Protein AF-A0A6B9TAZ5-F1 (afdb_monomer_lite)

Radius of gyration: 23.25 Å; chains: 1; bounding box: 69×28×51 Å

Structure (mmCIF, N/CA/C/O backbone):
data_AF-A0A6B9TAZ5-F1
#
_entry.id   AF-A0A6B9TAZ5-F1
#
loop_
_atom_site.group_PDB
_atom_site.id
_atom_site.type_symbol
_atom_site.label_atom_id
_atom_site.label_alt_id
_atom_site.label_comp_id
_atom_site.label_asym_id
_atom_site.label_entity_id
_atom_site.label_seq_id
_atom_site.pdbx_PDB_ins_code
_atom_site.Cartn_x
_atom_site.Cartn_y
_atom_site.Cartn_z
_atom_site.occupancy
_atom_site.B_iso_or_equiv
_atom_site.auth_seq_id
_atom_site.auth_comp_id
_atom_site.auth_asym_id
_atom_site.auth_atom_id
_atom_site.pdbx_PDB_model_num
ATOM 1 N N . MET A 1 1 ? 54.479 -1.347 -31.847 1.00 56.62 1 MET A N 1
ATOM 2 C CA . MET A 1 1 ? 53.259 -1.722 -31.106 1.00 56.62 1 MET A CA 1
ATOM 3 C C . MET A 1 1 ? 53.018 -3.182 -31.442 1.00 56.62 1 MET A C 1
ATOM 5 O O . MET A 1 1 ? 52.875 -3.476 -32.622 1.00 56.62 1 MET A O 1
ATOM 9 N N . ASP A 1 2 ? 53.152 -4.086 -30.470 1.00 62.47 2 ASP A N 1
ATOM 10 C CA . ASP A 1 2 ? 53.120 -5.530 -30.727 1.00 62.47 2 ASP A CA 1
ATOM 11 C C . ASP A 1 2 ? 51.755 -5.942 -31.272 1.00 62.47 2 ASP A C 1
ATOM 13 O O . ASP A 1 2 ? 50.729 -5.768 -30.613 1.00 62.47 2 ASP A O 1
ATOM 17 N N . TYR A 1 3 ? 51.756 -6.494 -32.484 1.00 60.06 3 TYR A N 1
ATOM 18 C CA . TYR A 1 3 ? 50.560 -6.965 -33.184 1.00 60.06 3 TYR A CA 1
ATOM 19 C C . TYR A 1 3 ? 49.751 -7.957 -32.328 1.00 60.06 3 TYR A C 1
ATOM 21 O O . TYR A 1 3 ? 48.525 -7.989 -32.379 1.00 60.06 3 TYR A O 1
ATOM 29 N N . ASP A 1 4 ? 50.447 -8.699 -31.465 1.00 70.19 4 ASP A N 1
ATOM 30 C CA . ASP A 1 4 ? 49.881 -9.681 -30.545 1.00 70.19 4 ASP A CA 1
ATOM 31 C C . ASP A 1 4 ? 49.090 -9.040 -29.383 1.00 70.19 4 ASP A C 1
ATOM 33 O O . ASP A 1 4 ? 48.070 -9.571 -28.945 1.00 70.19 4 ASP A O 1
ATOM 37 N N . ILE A 1 5 ? 49.496 -7.850 -28.921 1.00 72.06 5 ILE A N 1
ATOM 38 C CA . ILE A 1 5 ? 48.760 -7.085 -27.897 1.00 72.06 5 ILE A CA 1
ATOM 39 C C . ILE A 1 5 ? 47.487 -6.487 -28.505 1.00 72.06 5 ILE A C 1
ATOM 41 O O . ILE A 1 5 ? 46.423 -6.535 -27.890 1.00 72.06 5 ILE A O 1
ATOM 45 N N . VAL A 1 6 ? 47.581 -5.969 -29.734 1.00 69.62 6 VAL A N 1
ATOM 46 C CA . VAL A 1 6 ? 46.441 -5.380 -30.454 1.00 69.62 6 VAL A CA 1
ATOM 47 C C . VAL A 1 6 ? 45.392 -6.447 -30.786 1.00 69.62 6 VAL A C 1
ATOM 49 O O . VAL A 1 6 ? 44.202 -6.217 -30.578 1.00 69.62 6 VAL A O 1
ATOM 52 N N . ALA A 1 7 ? 45.816 -7.637 -31.226 1.00 70.00 7 ALA A N 1
ATOM 53 C CA . ALA A 1 7 ? 44.916 -8.752 -31.515 1.00 70.00 7 ALA A CA 1
ATOM 54 C C . ALA A 1 7 ? 44.199 -9.273 -30.256 1.00 70.00 7 ALA A C 1
ATOM 56 O O . ALA A 1 7 ? 42.986 -9.479 -30.277 1.00 70.00 7 ALA A O 1
ATOM 57 N N . LYS A 1 8 ? 44.917 -9.423 -29.133 1.00 69.94 8 LYS A N 1
ATOM 58 C CA . LYS A 1 8 ? 44.319 -9.8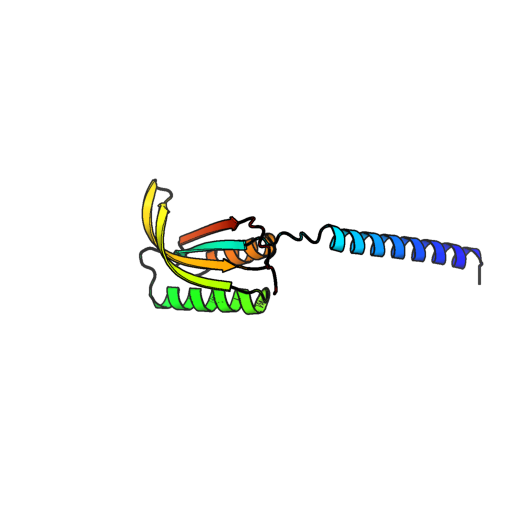31 -27.849 1.00 69.94 8 LYS A CA 1
ATOM 59 C C . LYS A 1 8 ? 43.320 -8.798 -27.329 1.00 69.94 8 LYS A C 1
ATOM 61 O O . LYS A 1 8 ? 42.233 -9.175 -26.899 1.00 69.94 8 LYS A O 1
ATOM 66 N N . ALA A 1 9 ? 43.644 -7.508 -27.425 1.00 68.81 9 ALA A N 1
ATOM 67 C CA . ALA A 1 9 ? 42.730 -6.434 -27.041 1.00 68.81 9 ALA A CA 1
ATOM 68 C C . ALA A 1 9 ? 41.454 -6.427 -27.903 1.00 68.81 9 ALA A C 1
ATOM 70 O O . ALA A 1 9 ? 40.355 -6.311 -27.365 1.00 68.81 9 ALA A O 1
ATOM 71 N N . ALA A 1 10 ? 41.580 -6.621 -29.219 1.00 71.12 10 ALA A N 1
ATOM 72 C CA . ALA A 1 10 ? 40.436 -6.678 -30.128 1.00 71.12 10 ALA A CA 1
ATOM 73 C C . ALA A 1 10 ? 39.492 -7.856 -29.823 1.00 71.12 10 ALA A C 1
ATOM 75 O O . ALA A 1 10 ? 38.273 -7.685 -29.829 1.00 71.12 10 ALA A O 1
ATOM 76 N N . ILE A 1 11 ? 40.041 -9.032 -29.495 1.00 76.31 11 ILE A N 1
ATOM 77 C CA . ILE A 1 11 ? 39.247 -10.210 -29.110 1.00 76.31 11 ILE A CA 1
ATOM 78 C C . ILE A 1 11 ? 38.457 -9.928 -27.830 1.00 76.31 11 ILE A C 1
ATOM 80 O O . ILE A 1 11 ? 37.244 -10.141 -27.812 1.00 76.31 11 ILE A O 1
ATOM 84 N N . VAL A 1 12 ? 39.113 -9.391 -26.796 1.00 73.50 12 VAL A N 1
ATOM 85 C CA . VAL A 1 12 ? 38.468 -9.065 -25.513 1.00 73.50 12 VAL A CA 1
ATOM 86 C C . VAL A 1 12 ? 37.345 -8.046 -25.704 1.00 73.50 12 VAL A C 1
ATOM 88 O O . VAL A 1 12 ? 36.245 -8.253 -25.200 1.00 73.50 12 VAL A O 1
ATOM 91 N N . ILE A 1 13 ? 37.579 -6.991 -26.488 1.00 72.94 13 ILE A N 1
ATOM 92 C CA . ILE A 1 13 ? 36.557 -5.976 -26.781 1.00 72.94 13 ILE A CA 1
ATOM 93 C C . ILE A 1 13 ? 35.360 -6.599 -27.512 1.00 72.94 13 ILE A C 1
ATOM 95 O O . ILE A 1 13 ? 34.217 -6.316 -27.157 1.00 72.94 13 ILE A O 1
ATOM 99 N N . SER A 1 14 ? 35.597 -7.486 -28.486 1.00 68.75 14 SER A N 1
ATOM 100 C CA . SER A 1 14 ? 34.505 -8.159 -29.201 1.00 68.75 14 SER A CA 1
ATOM 101 C C . SER A 1 14 ? 33.685 -9.076 -28.288 1.00 68.75 14 SER A C 1
ATOM 103 O O . SER A 1 14 ? 32.460 -9.080 -28.369 1.00 68.75 14 SER A O 1
ATOM 105 N N . MET A 1 15 ? 34.334 -9.796 -27.365 1.00 72.31 15 MET A N 1
ATOM 106 C CA . MET A 1 15 ? 33.643 -10.668 -26.413 1.00 72.31 15 MET A CA 1
ATOM 107 C C . MET A 1 15 ? 32.779 -9.860 -25.446 1.00 72.31 15 MET A C 1
ATOM 109 O O . MET A 1 15 ? 31.633 -10.227 -25.205 1.00 72.31 15 MET A O 1
ATOM 113 N N . VAL A 1 16 ? 33.292 -8.734 -24.943 1.00 72.44 16 VAL A N 1
ATOM 114 C CA . VAL A 1 16 ? 32.516 -7.827 -24.085 1.00 72.44 16 VAL A CA 1
ATOM 115 C C . VAL A 1 16 ? 31.311 -7.268 -24.843 1.00 72.44 16 VAL A C 1
ATOM 117 O O . VAL A 1 16 ? 30.205 -7.282 -24.310 1.00 72.44 16 VAL A O 1
ATOM 120 N N . ALA A 1 17 ? 31.482 -6.850 -26.100 1.00 66.44 17 ALA A N 1
ATOM 121 C CA . ALA A 1 17 ? 30.381 -6.339 -26.916 1.00 66.44 17 ALA A CA 1
ATOM 122 C C . ALA A 1 17 ? 29.282 -7.390 -27.159 1.00 66.44 17 ALA A C 1
ATOM 124 O O . ALA A 1 17 ? 28.099 -7.068 -27.074 1.00 66.44 17 ALA A O 1
ATOM 125 N N . VAL A 1 18 ? 29.656 -8.651 -27.403 1.00 74.12 18 VAL A N 1
ATOM 126 C CA . VAL A 1 18 ? 28.697 -9.757 -27.577 1.00 74.12 18 VAL A CA 1
ATOM 127 C C . VAL A 1 18 ? 27.943 -10.052 -26.281 1.00 74.12 18 VAL A C 1
ATOM 129 O O . VAL A 1 18 ? 26.735 -10.268 -26.323 1.00 74.12 18 VAL A O 1
ATOM 132 N N . ILE A 1 19 ? 28.618 -10.015 -25.129 1.00 72.94 19 ILE A N 1
ATOM 133 C CA . ILE A 1 19 ? 27.976 -10.223 -23.822 1.00 72.94 19 ILE A CA 1
ATOM 134 C C . ILE A 1 19 ? 26.971 -9.102 -23.526 1.00 72.94 19 ILE A C 1
ATOM 136 O O . ILE A 1 19 ? 25.851 -9.386 -23.109 1.00 72.94 19 ILE A O 1
ATOM 140 N N . VAL A 1 20 ? 27.334 -7.842 -23.788 1.00 67.69 20 VAL A N 1
ATOM 141 C CA . VAL A 1 20 ? 26.433 -6.693 -23.595 1.00 67.69 20 VAL A CA 1
ATOM 142 C C . VAL A 1 20 ? 25.227 -6.774 -24.533 1.00 67.69 20 VAL A C 1
ATOM 144 O O . VAL A 1 20 ? 24.099 -6.567 -24.096 1.00 67.69 20 VAL A O 1
ATOM 147 N N . ALA A 1 21 ? 25.438 -7.135 -25.802 1.00 65.50 21 ALA A N 1
ATOM 148 C CA . ALA A 1 21 ? 24.347 -7.321 -26.755 1.00 65.50 21 ALA A CA 1
ATOM 149 C C . ALA A 1 21 ? 23.414 -8.471 -26.343 1.00 65.50 21 ALA A C 1
ATOM 151 O O . ALA A 1 21 ? 22.199 -8.324 -26.418 1.00 65.50 21 ALA A O 1
ATOM 152 N N . ALA A 1 22 ? 23.960 -9.589 -25.857 1.00 67.31 22 ALA A N 1
ATOM 153 C CA . ALA A 1 22 ? 23.162 -10.706 -25.360 1.00 67.31 22 ALA A CA 1
ATOM 154 C C . ALA A 1 22 ? 22.345 -10.320 -24.117 1.00 67.31 22 ALA A C 1
ATOM 156 O O . ALA A 1 22 ? 21.171 -10.661 -24.047 1.00 67.31 22 ALA A O 1
ATOM 157 N N . ALA A 1 23 ? 22.921 -9.564 -23.176 1.00 57.59 23 ALA A N 1
ATOM 158 C CA . ALA A 1 23 ? 22.197 -9.062 -22.008 1.00 57.59 23 ALA A CA 1
ATOM 159 C C . ALA A 1 23 ? 21.065 -8.094 -22.395 1.00 57.59 23 ALA A C 1
ATOM 161 O O . ALA A 1 23 ? 19.971 -8.193 -21.848 1.00 57.59 23 ALA A O 1
ATOM 162 N N . ALA A 1 24 ? 21.295 -7.213 -23.375 1.00 56.25 24 ALA A N 1
ATOM 163 C CA . ALA A 1 24 ? 20.269 -6.308 -23.893 1.00 56.25 24 ALA A CA 1
ATOM 164 C C . ALA A 1 24 ? 19.144 -7.060 -24.627 1.00 56.25 24 ALA A C 1
ATOM 166 O O . ALA A 1 24 ? 17.975 -6.742 -24.443 1.00 56.25 24 ALA A O 1
ATOM 167 N N . ILE A 1 25 ? 19.480 -8.084 -25.420 1.00 61.59 25 ILE A N 1
ATOM 168 C CA . ILE A 1 25 ? 18.489 -8.937 -26.094 1.00 61.59 25 ILE A CA 1
ATOM 169 C C . ILE A 1 25 ? 17.694 -9.751 -25.074 1.00 61.59 25 ILE A C 1
ATOM 171 O O . ILE A 1 25 ? 16.492 -9.889 -25.243 1.00 61.59 25 ILE A O 1
ATOM 175 N N . ILE A 1 26 ? 18.334 -10.262 -24.017 1.00 53.81 26 ILE A N 1
ATOM 176 C CA . ILE A 1 26 ? 17.635 -10.950 -22.927 1.00 53.81 26 ILE A CA 1
ATOM 177 C C . ILE A 1 26 ? 16.697 -9.972 -22.219 1.00 53.81 26 ILE A C 1
ATOM 179 O O . ILE A 1 26 ? 15.530 -10.296 -22.115 1.00 53.81 26 ILE A O 1
ATOM 183 N N . MET A 1 27 ? 17.141 -8.764 -21.846 1.00 52.06 27 MET A N 1
ATOM 184 C CA . MET A 1 27 ? 16.260 -7.737 -21.261 1.00 52.06 27 MET A CA 1
ATOM 185 C C . MET A 1 27 ? 15.059 -7.393 -22.149 1.00 52.06 27 MET A C 1
ATOM 187 O O . MET A 1 27 ? 13.969 -7.198 -21.631 1.00 52.06 27 MET A O 1
ATOM 191 N N . VAL A 1 28 ? 15.244 -7.326 -23.472 1.00 51.91 28 VAL A N 1
ATOM 192 C CA . VAL A 1 28 ? 14.153 -7.070 -24.429 1.00 51.91 28 VAL A CA 1
ATOM 193 C C . VAL A 1 28 ? 13.248 -8.294 -24.604 1.00 51.91 28 VAL A C 1
ATOM 195 O O . VAL A 1 28 ? 12.045 -8.140 -24.744 1.00 51.91 28 VAL A O 1
ATOM 198 N N . ALA A 1 29 ? 13.798 -9.509 -24.596 1.00 50.22 29 ALA A N 1
ATOM 199 C CA . ALA A 1 29 ? 13.042 -10.749 -24.786 1.00 50.22 29 ALA A CA 1
ATOM 200 C C . ALA A 1 29 ? 12.363 -11.257 -23.502 1.00 50.22 29 ALA A C 1
ATOM 202 O O . ALA A 1 29 ? 11.446 -12.067 -23.583 1.00 50.22 29 ALA A O 1
ATOM 203 N N . THR A 1 30 ? 12.830 -10.814 -22.333 1.00 47.75 30 THR A N 1
ATOM 204 C CA . THR A 1 30 ? 12.196 -11.015 -21.023 1.00 47.75 30 THR A CA 1
ATOM 205 C C . THR A 1 30 ? 11.453 -9.770 -20.554 1.00 47.75 30 THR A C 1
ATOM 207 O O . THR A 1 30 ? 11.059 -9.721 -19.392 1.00 47.75 30 THR A O 1
ATOM 210 N N . GLY A 1 31 ? 11.315 -8.751 -21.411 1.00 43.72 31 GLY A N 1
ATOM 211 C CA . GLY A 1 31 ? 10.297 -7.728 -21.234 1.00 43.72 31 GLY A CA 1
ATOM 212 C C . GLY A 1 31 ? 8.968 -8.453 -21.335 1.00 43.72 31 GLY A C 1
ATOM 213 O O . GLY A 1 31 ? 8.533 -8.797 -22.429 1.00 43.72 31 GLY A O 1
ATOM 214 N N . ASP A 1 32 ? 8.435 -8.835 -20.183 1.00 46.09 32 ASP A N 1
ATOM 215 C CA . ASP A 1 32 ? 7.152 -9.496 -20.077 1.00 46.09 32 ASP A CA 1
ATOM 216 C C . ASP A 1 32 ? 6.120 -8.472 -20.555 1.00 46.09 32 ASP A C 1
ATOM 218 O O . ASP A 1 32 ? 5.797 -7.531 -19.835 1.00 46.09 32 ASP A O 1
ATOM 222 N N . ASP A 1 33 ? 5.633 -8.630 -21.789 1.00 45.94 33 ASP A N 1
ATOM 223 C CA . ASP A 1 33 ? 4.419 -7.977 -22.306 1.00 45.94 33 ASP A CA 1
ATOM 224 C C . ASP A 1 33 ? 3.176 -8.516 -21.555 1.00 45.94 33 ASP A C 1
ATOM 226 O O . ASP A 1 33 ? 2.110 -8.757 -22.129 1.00 45.94 33 ASP A O 1
ATOM 230 N N . SER A 1 34 ? 3.306 -8.803 -20.260 1.00 49.56 34 SER A N 1
ATOM 231 C CA . SER A 1 34 ? 2.181 -9.074 -19.399 1.00 49.56 34 SER A CA 1
ATOM 232 C C . SER A 1 34 ? 1.564 -7.718 -19.082 1.00 49.56 34 SER A C 1
ATOM 234 O O . SER A 1 34 ? 2.063 -6.993 -18.220 1.00 49.56 34 SER A O 1
ATOM 236 N N . ASP A 1 35 ? 0.469 -7.382 -19.768 1.00 59.44 35 ASP A N 1
ATOM 237 C CA . ASP A 1 35 ? -0.496 -6.348 -19.360 1.00 59.44 35 ASP A CA 1
ATOM 238 C C . ASP A 1 35 ? -1.176 -6.759 -18.033 1.00 59.44 35 ASP A C 1
ATOM 240 O O . ASP A 1 35 ? -2.403 -6.869 -17.907 1.00 59.44 35 ASP A O 1
ATOM 244 N N . ASP A 1 36 ? -0.368 -7.076 -17.029 1.00 69.94 36 ASP A N 1
ATOM 245 C CA . ASP A 1 36 ? -0.822 -7.554 -15.749 1.00 69.94 36 ASP A CA 1
ATOM 246 C C . ASP A 1 36 ? -1.349 -6.374 -14.958 1.00 69.94 36 ASP A C 1
ATOM 248 O O . ASP A 1 36 ? -0.682 -5.372 -14.693 1.00 69.94 36 ASP A O 1
ATOM 252 N N . ARG A 1 37 ? -2.607 -6.512 -14.562 1.00 82.06 37 ARG A N 1
ATOM 253 C CA . ARG A 1 37 ? -3.235 -5.592 -13.636 1.00 82.06 37 ARG A CA 1
ATOM 254 C C . ARG A 1 37 ? -3.095 -6.171 -12.250 1.00 82.06 37 ARG A C 1
ATOM 256 O O . ARG A 1 37 ? -3.554 -7.280 -11.988 1.00 82.06 37 ARG A O 1
ATOM 263 N N . TYR A 1 38 ? -2.564 -5.381 -11.335 1.00 89.81 38 TYR A N 1
ATOM 264 C CA . TYR A 1 38 ? -2.512 -5.765 -9.934 1.00 89.81 38 TYR A CA 1
ATOM 265 C C . TYR A 1 38 ? -3.591 -5.027 -9.162 1.00 89.81 38 TYR A C 1
ATOM 267 O O . TYR A 1 38 ? -3.908 -3.867 -9.436 1.00 89.81 38 TYR A O 1
ATOM 275 N N . ARG A 1 39 ? -4.183 -5.711 -8.190 1.00 93.44 39 ARG A N 1
ATOM 276 C CA . ARG A 1 39 ? -5.041 -5.086 -7.196 1.00 93.44 39 ARG A CA 1
ATOM 277 C C . ARG A 1 39 ? -4.485 -5.379 -5.815 1.00 93.44 39 ARG A C 1
ATOM 279 O O . ARG A 1 39 ? -4.259 -6.534 -5.471 1.00 93.44 39 ARG A O 1
ATOM 286 N N . ILE A 1 40 ? -4.285 -4.327 -5.040 1.00 94.81 40 ILE A N 1
ATOM 287 C CA . ILE A 1 40 ? -3.827 -4.391 -3.660 1.00 94.81 40 ILE A CA 1
ATOM 288 C C . ILE A 1 40 ? -4.999 -3.987 -2.769 1.00 94.81 40 ILE A C 1
ATOM 290 O O . ILE A 1 40 ? -5.690 -3.001 -3.032 1.00 94.81 40 ILE A O 1
ATOM 294 N N . TYR A 1 41 ? -5.237 -4.781 -1.737 1.00 95.19 41 TYR A N 1
ATOM 295 C CA . TYR A 1 41 ? -6.237 -4.558 -0.710 1.00 95.19 41 TYR A CA 1
ATOM 296 C C . TYR A 1 41 ? -5.489 -4.263 0.585 1.00 95.19 41 TYR A C 1
ATOM 298 O O . TYR A 1 41 ? -4.806 -5.146 1.094 1.00 95.19 41 TYR A O 1
ATOM 306 N N . ILE A 1 42 ? -5.592 -3.036 1.089 1.00 96.00 42 ILE A N 1
ATOM 307 C CA . ILE A 1 42 ? -4.900 -2.584 2.301 1.00 96.00 42 ILE A CA 1
ATOM 308 C C . ILE A 1 42 ? -5.954 -2.395 3.384 1.00 96.00 42 ILE A C 1
ATOM 310 O O . ILE A 1 42 ? -6.737 -1.445 3.348 1.00 96.00 42 ILE A O 1
ATOM 314 N N . GLY A 1 43 ? -6.032 -3.351 4.297 1.00 95.19 43 GLY A N 1
ATOM 315 C CA . GLY A 1 43 ? -6.960 -3.344 5.409 1.00 95.19 43 GLY A CA 1
ATOM 316 C C . GLY A 1 43 ? -6.427 -2.518 6.570 1.00 95.19 43 GLY A C 1
ATOM 317 O O . GLY A 1 43 ? -5.327 -2.773 7.049 1.00 95.19 43 GLY A O 1
ATOM 318 N N . MET A 1 44 ? -7.221 -1.567 7.052 1.00 95.06 44 MET A N 1
ATOM 319 C CA . MET A 1 44 ? -6.900 -0.795 8.252 1.00 95.06 44 MET A CA 1
ATOM 320 C C . MET A 1 44 ? -7.183 -1.601 9.526 1.00 95.06 44 MET A C 1
ATOM 322 O O . MET A 1 44 ? -7.921 -2.592 9.501 1.00 95.06 44 MET A O 1
ATOM 326 N N . ASP A 1 45 ? -6.622 -1.175 10.648 1.00 92.12 45 ASP A N 1
ATOM 327 C CA . ASP A 1 45 ? -7.043 -1.609 11.975 1.00 92.12 45 ASP A CA 1
ATOM 328 C C . ASP A 1 45 ? -8.510 -1.228 12.235 1.00 92.12 45 ASP A C 1
ATOM 330 O O . ASP A 1 45 ? -9.040 -0.251 11.696 1.00 92.12 45 ASP A O 1
ATOM 334 N N . ALA A 1 46 ? -9.195 -2.010 13.074 1.00 88.06 46 ALA A N 1
ATOM 335 C CA . ALA A 1 46 ? -10.611 -1.792 13.381 1.00 88.06 46 ALA A CA 1
ATOM 336 C C . ALA A 1 46 ? -10.876 -0.452 14.099 1.00 88.06 46 ALA A C 1
ATOM 338 O O . ALA A 1 46 ? -11.987 0.076 14.037 1.00 88.06 46 ALA A O 1
ATOM 339 N N . ASP A 1 47 ? -9.867 0.088 14.782 1.00 90.00 47 ASP A N 1
ATOM 340 C CA . ASP A 1 47 ? -9.879 1.373 15.478 1.00 90.00 47 ASP A CA 1
ATOM 341 C C . ASP A 1 47 ? -9.087 2.470 14.748 1.00 90.00 47 ASP A C 1
ATOM 343 O O . ASP A 1 47 ? -8.887 3.552 15.309 1.00 90.00 47 ASP A O 1
ATOM 347 N N . ALA A 1 48 ? -8.695 2.230 13.491 1.00 91.62 48 ALA A N 1
ATOM 348 C CA . ALA A 1 48 ? -8.006 3.221 12.683 1.00 91.62 48 ALA A CA 1
ATOM 349 C C . ALA A 1 48 ? -8.809 4.524 12.581 1.00 91.62 48 ALA A C 1
ATOM 351 O O . ALA A 1 48 ? -10.023 4.559 12.347 1.00 91.62 48 ALA A O 1
ATOM 352 N N . THR A 1 49 ? -8.101 5.630 12.755 1.00 94.62 49 THR A N 1
ATOM 353 C CA . THR A 1 49 ? -8.662 6.975 12.704 1.00 94.62 49 THR A CA 1
ATOM 354 C C . THR A 1 49 ? -8.765 7.481 11.268 1.00 94.62 49 THR A C 1
ATOM 356 O O . THR A 1 49 ? -8.032 7.053 10.379 1.00 94.62 49 THR A O 1
ATOM 359 N N . GLN A 1 50 ? -9.620 8.485 11.044 1.00 94.19 50 GLN A N 1
ATOM 360 C CA . GLN A 1 50 ? -9.691 9.159 9.744 1.00 94.19 50 GLN A CA 1
ATOM 361 C C . GLN A 1 50 ? -8.339 9.771 9.331 1.00 94.19 50 GLN A C 1
ATOM 363 O O . GLN A 1 50 ? -8.020 9.760 8.151 1.00 94.19 50 GLN A O 1
ATOM 368 N N . SER A 1 51 ? -7.529 10.253 10.286 1.00 96.44 51 SER A N 1
ATOM 369 C CA . SER A 1 51 ? -6.191 10.794 9.988 1.00 96.44 51 SER A CA 1
ATOM 370 C C . SER A 1 51 ? -5.280 9.722 9.401 1.00 96.44 51 SER A C 1
ATOM 372 O O . SER A 1 51 ? -4.677 9.951 8.364 1.00 96.44 51 SER A O 1
ATOM 374 N N . GLN A 1 52 ? -5.247 8.530 10.005 1.00 96.25 52 GLN A N 1
ATOM 375 C CA . GLN A 1 52 ? -4.452 7.404 9.498 1.00 96.25 52 GLN A CA 1
ATOM 376 C C . GLN A 1 52 ? -4.927 6.954 8.110 1.00 96.25 52 GLN A C 1
ATOM 378 O O . GLN A 1 52 ? -4.114 6.650 7.245 1.00 96.25 52 GLN A O 1
ATOM 383 N N . MET A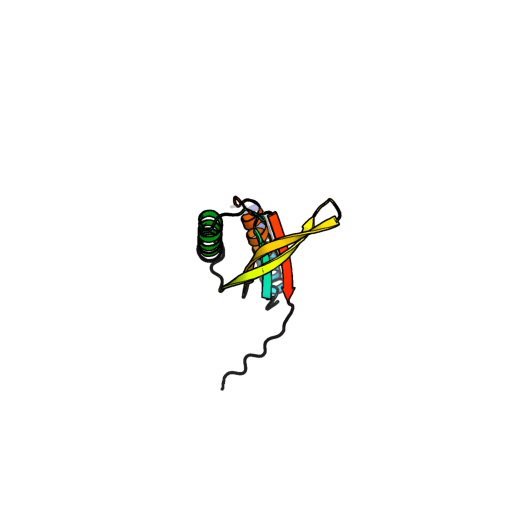 1 53 ? -6.241 6.966 7.861 1.00 95.88 53 MET A N 1
ATOM 384 C CA . MET A 1 53 ? -6.789 6.677 6.531 1.00 95.88 53 MET A CA 1
ATOM 385 C C . MET A 1 53 ? -6.342 7.712 5.488 1.00 95.88 53 MET A C 1
ATOM 387 O O . MET A 1 53 ? -5.889 7.341 4.406 1.00 95.88 53 MET A O 1
ATOM 391 N N . ASP A 1 54 ? -6.447 9.002 5.808 1.00 96.94 54 ASP A N 1
ATOM 392 C CA . ASP A 1 54 ? -6.048 10.088 4.906 1.00 96.94 54 ASP A CA 1
ATOM 393 C C . ASP A 1 54 ? -4.526 10.076 4.652 1.00 96.94 54 ASP A C 1
ATOM 395 O O . ASP A 1 54 ? -4.070 10.316 3.530 1.00 96.94 54 ASP A O 1
ATOM 399 N N . GLU A 1 55 ? -3.739 9.763 5.684 1.00 97.12 55 GLU A N 1
ATOM 400 C CA . GLU A 1 55 ? -2.285 9.604 5.616 1.00 97.12 55 GLU A CA 1
ATOM 401 C C . GLU A 1 55 ? -1.893 8.427 4.721 1.00 97.12 55 GLU A C 1
ATOM 403 O O . GLU A 1 55 ? -1.077 8.617 3.819 1.00 97.12 55 GLU A O 1
ATOM 408 N N . LEU A 1 56 ? -2.527 7.259 4.884 1.00 97.25 56 LEU A N 1
ATOM 409 C CA . LEU A 1 56 ? -2.316 6.109 4.005 1.00 97.25 56 LEU A CA 1
ATOM 410 C C . LEU A 1 56 ? -2.669 6.449 2.553 1.00 97.25 56 LEU A C 1
ATOM 412 O O . LEU A 1 56 ? -1.884 6.177 1.649 1.00 97.25 56 LEU A O 1
ATOM 416 N N . GLU A 1 57 ? -3.832 7.057 2.303 1.00 96.88 57 GLU A N 1
ATOM 417 C CA . GLU A 1 57 ? -4.252 7.409 0.943 1.00 96.88 57 GLU A CA 1
ATOM 418 C C . GLU A 1 57 ? -3.248 8.366 0.278 1.00 96.88 57 GLU A C 1
ATOM 420 O O . GLU A 1 57 ? -2.867 8.183 -0.885 1.00 96.88 57 GLU A O 1
ATOM 425 N N . SER A 1 58 ? -2.777 9.370 1.024 1.00 96.19 58 SER A N 1
ATOM 426 C CA . SER A 1 58 ? -1.764 10.307 0.538 1.00 96.19 58 SER A CA 1
ATOM 427 C C . SER A 1 58 ? -0.413 9.632 0.314 1.00 96.19 58 SER A C 1
ATOM 429 O O . SER A 1 58 ? 0.236 9.920 -0.692 1.00 96.19 58 SER A O 1
ATOM 431 N N . TYR A 1 59 ? 0.003 8.750 1.224 1.00 95.81 59 TYR A N 1
ATOM 432 C CA . TYR A 1 59 ? 1.245 7.991 1.120 1.00 95.81 59 TYR A CA 1
ATOM 433 C C . TYR A 1 59 ? 1.233 7.112 -0.128 1.00 95.81 59 TYR A C 1
ATOM 435 O O . TYR A 1 59 ? 2.095 7.267 -0.986 1.00 95.81 59 TYR A O 1
ATOM 443 N N . MET A 1 60 ? 0.197 6.287 -0.308 1.00 94.94 60 MET A N 1
ATOM 444 C CA . MET A 1 60 ? 0.094 5.394 -1.464 1.00 94.94 60 MET A CA 1
ATOM 445 C C . MET A 1 60 ? 0.108 6.164 -2.781 1.00 94.94 60 MET A C 1
ATOM 447 O O . MET A 1 60 ? 0.772 5.763 -3.736 1.00 94.94 60 MET A O 1
ATOM 451 N N . LYS A 1 61 ? -0.598 7.297 -2.842 1.00 93.56 61 LYS A N 1
ATOM 452 C CA . LYS A 1 61 ? -0.572 8.168 -4.016 1.00 93.56 61 LYS A CA 1
ATOM 453 C C . LYS A 1 61 ? 0.839 8.664 -4.330 1.00 93.56 61 LYS A C 1
ATOM 455 O O . LYS A 1 61 ? 1.231 8.643 -5.498 1.00 93.56 61 LYS A O 1
ATOM 460 N N . ASP A 1 62 ? 1.573 9.127 -3.323 1.00 92.62 62 ASP A N 1
ATOM 461 C CA . ASP A 1 62 ? 2.942 9.609 -3.500 1.00 92.62 62 ASP A CA 1
ATOM 462 C C . ASP A 1 62 ? 3.871 8.466 -3.918 1.00 92.62 62 ASP A C 1
ATOM 464 O O . ASP A 1 62 ? 4.472 8.555 -4.984 1.00 92.62 62 ASP A O 1
ATOM 468 N N . THR A 1 63 ? 3.881 7.348 -3.186 1.00 91.12 63 THR A N 1
ATOM 469 C CA . THR A 1 63 ? 4.672 6.147 -3.497 1.00 91.12 63 THR A CA 1
ATOM 470 C C . THR A 1 63 ? 4.470 5.695 -4.942 1.00 91.12 63 THR A C 1
ATOM 472 O O . THR A 1 63 ? 5.432 5.569 -5.695 1.00 91.12 63 THR A O 1
ATOM 475 N N . ILE A 1 64 ? 3.220 5.526 -5.385 1.00 90.44 64 ILE A N 1
ATOM 476 C CA . ILE A 1 64 ? 2.923 5.044 -6.741 1.00 90.44 64 ILE A CA 1
ATOM 477 C C . ILE A 1 64 ? 3.373 6.052 -7.810 1.00 90.44 64 ILE A C 1
ATOM 479 O O . ILE A 1 64 ? 3.977 5.669 -8.813 1.00 90.44 64 ILE A O 1
ATOM 483 N N . THR A 1 65 ? 3.080 7.342 -7.622 1.00 87.12 65 THR A N 1
ATOM 484 C CA . THR A 1 65 ? 3.347 8.358 -8.658 1.00 87.12 65 THR A CA 1
ATOM 485 C C . THR A 1 65 ? 4.802 8.809 -8.714 1.00 87.12 65 THR A C 1
ATOM 487 O O . THR A 1 65 ? 5.296 9.105 -9.801 1.00 87.12 65 THR A O 1
ATOM 490 N N . SER A 1 66 ? 5.478 8.861 -7.570 1.00 80.44 66 SER A N 1
ATOM 491 C CA . SER A 1 66 ? 6.863 9.305 -7.425 1.00 80.44 66 SER A CA 1
ATOM 492 C C . SER A 1 66 ? 7.858 8.212 -7.809 1.00 80.44 66 SER A C 1
ATOM 494 O O . SER A 1 66 ? 8.809 8.480 -8.544 1.00 80.44 66 SER A O 1
ATOM 496 N N . GLU A 1 67 ? 7.639 6.982 -7.336 1.00 75.81 67 GLU A N 1
ATOM 497 C CA . GLU A 1 67 ? 8.646 5.918 -7.431 1.00 75.81 67 GLU A CA 1
ATOM 498 C C . GLU A 1 67 ? 8.459 5.033 -8.665 1.00 75.81 67 GLU A C 1
ATOM 500 O O . GLU A 1 67 ? 9.446 4.619 -9.272 1.00 75.81 67 GLU A O 1
ATOM 505 N N . TYR A 1 68 ? 7.210 4.795 -9.074 1.00 76.12 68 TYR A N 1
ATOM 506 C CA . TYR A 1 68 ? 6.892 3.837 -10.137 1.00 76.12 68 TYR A CA 1
ATOM 507 C C . TYR A 1 68 ? 6.316 4.505 -11.396 1.00 76.12 68 TYR A C 1
ATOM 509 O O . TYR A 1 68 ? 6.457 3.977 -12.495 1.00 76.12 68 TYR A O 1
ATOM 517 N N . GLY A 1 69 ? 5.701 5.690 -11.274 1.00 64.38 69 GLY A N 1
ATOM 518 C CA . GLY A 1 69 ? 5.247 6.499 -12.417 1.00 64.38 69 GLY A CA 1
ATOM 519 C C . GLY A 1 69 ? 4.071 5.901 -13.203 1.00 64.38 69 GLY A C 1
ATOM 520 O O . GLY A 1 69 ? 3.857 6.248 -14.364 1.00 64.38 69 GLY A O 1
ATOM 521 N N . THR A 1 70 ? 3.312 5.009 -12.571 1.00 70.38 70 THR A N 1
ATOM 522 C CA . THR A 1 70 ? 2.247 4.197 -13.181 1.00 70.38 70 THR A CA 1
ATOM 523 C C . THR A 1 70 ? 0.858 4.811 -12.965 1.00 70.38 70 THR A C 1
ATOM 525 O O . THR A 1 70 ? 0.626 5.639 -12.077 1.00 70.38 70 THR A O 1
ATOM 528 N N . GLY A 1 71 ? -0.092 4.421 -13.821 1.00 79.50 71 GLY A N 1
ATOM 529 C CA . GLY A 1 71 ? -1.504 4.733 -13.637 1.00 79.50 71 GLY A CA 1
ATOM 530 C C . GLY A 1 71 ? -2.131 3.902 -12.515 1.00 79.50 71 GLY A C 1
ATOM 531 O O . GLY A 1 71 ? -1.992 2.681 -12.479 1.00 79.50 71 GLY A O 1
ATOM 532 N N . TYR A 1 72 ? -2.910 4.549 -11.646 1.00 89.56 72 TYR A N 1
ATOM 533 C CA . TYR A 1 72 ? -3.632 3.863 -10.577 1.00 89.56 72 TYR A CA 1
ATOM 534 C C . TYR A 1 72 ? -5.081 4.340 -10.438 1.00 89.56 72 TYR A C 1
ATOM 536 O O . TYR A 1 72 ? -5.451 5.452 -10.819 1.00 89.56 72 TYR A O 1
ATOM 544 N N . THR A 1 73 ? -5.924 3.481 -9.873 1.00 92.38 73 THR A N 1
ATOM 545 C CA . THR A 1 73 ? -7.251 3.842 -9.357 1.00 92.38 73 THR A CA 1
ATOM 546 C C . THR A 1 73 ? -7.338 3.410 -7.908 1.00 92.38 73 THR A C 1
ATOM 548 O O . THR A 1 73 ? -6.936 2.299 -7.578 1.00 92.38 73 THR A O 1
ATOM 551 N N . MET A 1 74 ? -7.877 4.272 -7.051 1.00 95.00 74 MET A N 1
ATOM 552 C CA . MET A 1 74 ? -7.948 4.022 -5.618 1.00 95.00 74 MET A CA 1
ATOM 553 C C . MET A 1 74 ? 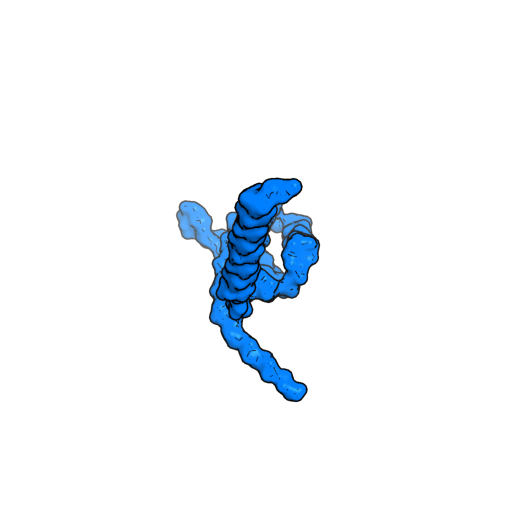-9.331 4.363 -5.071 1.00 95.00 74 MET A C 1
ATOM 555 O O . MET A 1 74 ? -9.929 5.360 -5.478 1.00 95.00 74 MET A O 1
ATOM 559 N N . TYR A 1 75 ? -9.852 3.519 -4.183 1.00 95.88 75 TYR A N 1
ATOM 560 C CA . TYR A 1 75 ? -11.121 3.755 -3.499 1.00 95.88 75 TYR A CA 1
ATOM 561 C C . TYR A 1 75 ? -11.207 2.983 -2.184 1.00 95.88 75 TYR A C 1
ATOM 563 O O . TYR A 1 75 ? -10.633 1.908 -2.030 1.00 95.88 75 TYR A O 1
ATOM 571 N N . TRP A 1 76 ? -11.999 3.506 -1.253 1.00 96.50 76 TRP A N 1
ATOM 572 C CA . TRP A 1 76 ? -12.285 2.839 0.010 1.00 96.50 76 TRP A CA 1
ATOM 573 C C . TRP A 1 76 ? -13.468 1.870 -0.114 1.00 96.50 76 TRP A C 1
ATOM 575 O O . TRP A 1 76 ? -14.534 2.237 -0.612 1.00 96.50 76 TRP A O 1
ATOM 585 N N . ALA A 1 77 ? -13.324 0.663 0.431 1.00 95.88 77 ALA A N 1
ATOM 586 C CA . ALA A 1 77 ? -14.354 -0.371 0.506 1.00 95.88 77 ALA A CA 1
ATOM 587 C C . ALA A 1 77 ? -14.518 -0.917 1.935 1.00 95.88 77 ALA A C 1
ATOM 589 O O . ALA A 1 77 ? -13.632 -0.765 2.779 1.00 95.88 77 ALA A O 1
ATOM 590 N N . ASP A 1 78 ? -15.676 -1.524 2.209 1.00 93.62 78 ASP A N 1
ATOM 591 C CA . ASP A 1 78 ? -15.868 -2.310 3.430 1.00 93.62 78 ASP A CA 1
ATOM 592 C C . ASP A 1 78 ? -15.167 -3.649 3.231 1.00 93.62 78 ASP A C 1
ATOM 594 O O . ASP A 1 78 ? -15.392 -4.322 2.222 1.00 93.62 78 ASP A O 1
ATOM 598 N N . GLY A 1 79 ? -14.309 -4.010 4.176 1.00 88.31 79 GLY A N 1
ATOM 599 C CA . GLY A 1 79 ? -13.552 -5.248 4.156 1.00 88.31 79 GLY A CA 1
ATOM 600 C C . GLY A 1 79 ? -13.719 -6.037 5.443 1.00 88.31 79 GLY A C 1
ATOM 601 O O . GLY A 1 79 ? -14.297 -5.580 6.435 1.00 88.31 79 GLY A O 1
ATOM 602 N N . ALA A 1 80 ? -13.215 -7.261 5.396 1.00 87.19 80 ALA A N 1
ATOM 603 C CA . ALA A 1 80 ? -12.968 -8.055 6.577 1.00 87.19 80 ALA A CA 1
ATOM 604 C C . ALA A 1 80 ? -11.838 -9.043 6.295 1.00 87.19 80 ALA A C 1
ATOM 606 O O . ALA A 1 80 ? -11.706 -9.533 5.170 1.00 87.19 80 ALA A O 1
ATOM 607 N N . TYR A 1 81 ? -11.068 -9.372 7.324 1.00 81.00 81 TYR A N 1
ATOM 608 C CA . TYR A 1 81 ? -10.074 -10.440 7.284 1.00 81.00 81 TYR A CA 1
ATOM 609 C C . TYR A 1 81 ? -10.278 -11.388 8.466 1.00 81.00 81 TYR A C 1
ATOM 611 O O . TYR A 1 81 ? -11.022 -11.091 9.402 1.00 81.00 81 TYR A O 1
ATOM 619 N N . VAL A 1 82 ? -9.662 -12.563 8.382 1.00 83.88 82 VAL A N 1
ATOM 620 C CA . VAL A 1 82 ? -9.635 -13.529 9.482 1.00 83.88 82 VAL A CA 1
ATOM 621 C C . VAL A 1 82 ? -8.333 -13.316 10.240 1.00 83.88 82 VAL A C 1
ATOM 623 O O . VAL A 1 82 ? -7.269 -13.389 9.626 1.00 83.88 82 VAL A O 1
ATOM 626 N N . ASP A 1 83 ? -8.424 -13.015 11.533 1.00 82.25 83 ASP A N 1
ATOM 627 C CA . ASP A 1 83 ? -7.254 -12.833 12.392 1.00 82.25 83 ASP A CA 1
ATOM 628 C C . ASP A 1 83 ? -6.609 -14.178 12.790 1.00 82.25 83 ASP A C 1
ATOM 630 O O . ASP A 1 83 ? -7.106 -15.262 12.467 1.00 82.25 83 ASP A O 1
ATOM 634 N N . ASP A 1 84 ? -5.504 -14.118 13.535 1.00 84.19 84 ASP A N 1
ATOM 635 C CA . ASP A 1 84 ? -4.783 -15.310 14.004 1.00 84.19 84 ASP A CA 1
ATOM 636 C C . ASP A 1 84 ? -5.604 -16.191 14.966 1.00 84.19 84 ASP A C 1
ATOM 638 O O . ASP A 1 84 ? -5.283 -17.367 15.167 1.00 84.19 84 ASP A O 1
ATOM 642 N N . ASN A 1 85 ? -6.673 -15.649 15.557 1.00 87.75 85 ASN A N 1
ATOM 643 C CA . ASN A 1 85 ? -7.590 -16.379 16.431 1.00 87.75 85 ASN A CA 1
ATOM 644 C C . ASN A 1 85 ? -8.721 -17.066 15.645 1.00 87.75 85 ASN A C 1
ATOM 646 O O . ASN A 1 85 ? -9.467 -17.865 16.217 1.00 87.75 85 ASN A O 1
ATOM 650 N N . GLY A 1 86 ? -8.827 -16.807 14.338 1.00 88.62 86 GLY A N 1
ATOM 651 C CA . GLY A 1 86 ? -9.901 -17.299 13.481 1.00 88.62 86 GLY A CA 1
ATOM 652 C C . GLY A 1 86 ? -11.157 -16.425 13.501 1.00 88.62 86 GLY A C 1
ATOM 653 O O . GLY A 1 86 ? -12.181 -16.828 12.940 1.00 88.62 86 GLY A O 1
ATOM 654 N N . ASP A 1 87 ? -11.100 -15.246 14.120 1.00 89.06 87 ASP A N 1
ATOM 655 C CA . ASP A 1 87 ? -12.212 -14.310 14.199 1.00 89.06 87 ASP A CA 1
ATOM 656 C C . ASP A 1 87 ? -12.250 -13.411 12.956 1.00 89.06 87 ASP A C 1
ATOM 658 O O . ASP A 1 87 ? -11.230 -12.960 12.436 1.00 89.06 87 ASP A O 1
ATOM 662 N N . THR A 1 88 ? -13.457 -13.148 12.448 1.00 88.44 88 THR A N 1
ATOM 663 C CA . THR A 1 88 ? -13.644 -12.211 11.332 1.00 88.44 88 THR A CA 1
ATOM 664 C C . THR A 1 88 ? -13.649 -10.782 11.860 1.00 88.44 88 THR A C 1
ATOM 666 O O . THR A 1 88 ? -14.594 -10.370 12.537 1.00 88.44 88 THR A O 1
ATOM 669 N N . VAL A 1 89 ? -12.623 -10.018 11.504 1.00 85.75 89 VAL A N 1
ATOM 670 C CA . VAL A 1 89 ? -12.460 -8.615 11.880 1.00 85.75 89 VAL A CA 1
ATOM 671 C C . VAL A 1 89 ? -12.881 -7.746 10.703 1.00 85.75 89 VAL A C 1
ATOM 673 O O . VAL A 1 89 ? -12.318 -7.853 9.616 1.00 85.75 89 VAL A O 1
ATOM 676 N N . GLN A 1 90 ? -13.896 -6.901 10.904 1.00 89.62 90 GLN A N 1
ATOM 677 C CA . GLN A 1 90 ? -14.292 -5.907 9.904 1.00 89.62 90 GLN A CA 1
ATOM 678 C C . GLN A 1 90 ? -13.310 -4.742 9.901 1.00 89.62 90 GLN A C 1
ATOM 680 O O . GLN A 1 90 ? -12.875 -4.291 10.960 1.00 89.62 90 GLN A O 1
ATOM 685 N N . ASN A 1 91 ? -13.019 -4.218 8.717 1.00 89.38 91 ASN A N 1
ATOM 686 C CA . ASN A 1 91 ? -12.143 -3.072 8.551 1.00 89.38 91 ASN A CA 1
ATOM 687 C C . ASN A 1 91 ? -12.557 -2.191 7.371 1.00 89.38 91 ASN A C 1
ATOM 689 O O . ASN A 1 91 ? -13.297 -2.595 6.469 1.00 89.38 91 ASN A O 1
ATOM 693 N N . ARG A 1 92 ? -12.038 -0.961 7.352 1.00 95.56 92 ARG A N 1
ATOM 694 C CA . ARG A 1 92 ? -11.980 -0.189 6.110 1.00 95.56 92 ARG A CA 1
ATOM 695 C C . ARG A 1 92 ? -10.782 -0.649 5.308 1.00 95.56 92 ARG A C 1
ATOM 697 O O . ARG A 1 92 ? -9.681 -0.742 5.832 1.00 95.56 92 ARG A O 1
ATOM 704 N N . THR A 1 93 ? -11.021 -0.950 4.039 1.00 96.25 93 THR A N 1
ATOM 705 C CA . THR A 1 93 ? -9.993 -1.422 3.117 1.00 96.25 93 THR A CA 1
ATOM 706 C C . THR A 1 93 ? -9.797 -0.398 2.012 1.00 96.25 93 THR A C 1
ATOM 708 O O . THR A 1 93 ? -10.755 -0.031 1.327 1.00 96.25 93 THR A O 1
ATOM 711 N N . LEU A 1 94 ? -8.565 0.053 1.820 1.00 97.31 94 LEU A N 1
ATOM 712 C CA . LEU A 1 94 ? -8.169 0.830 0.658 1.00 97.31 94 LEU A CA 1
ATOM 713 C C . LEU A 1 94 ? -7.861 -0.137 -0.482 1.00 97.31 94 LEU A C 1
ATOM 715 O O . LEU A 1 94 ? -6.986 -0.993 -0.370 1.00 97.31 94 LEU A O 1
ATOM 719 N N . VAL A 1 95 ? -8.607 -0.025 -1.576 1.00 96.69 95 VAL A N 1
ATOM 720 C CA . VAL A 1 95 ? -8.377 -0.823 -2.777 1.00 96.69 95 VAL A CA 1
ATOM 721 C C . VAL A 1 95 ? -7.595 0.014 -3.769 1.00 96.69 95 VAL A C 1
ATOM 723 O O . VAL A 1 95 ? -8.062 1.072 -4.191 1.00 96.69 95 VAL A O 1
ATOM 726 N N . VAL A 1 96 ? -6.434 -0.491 -4.172 1.00 95.44 96 VAL A N 1
ATOM 727 C CA .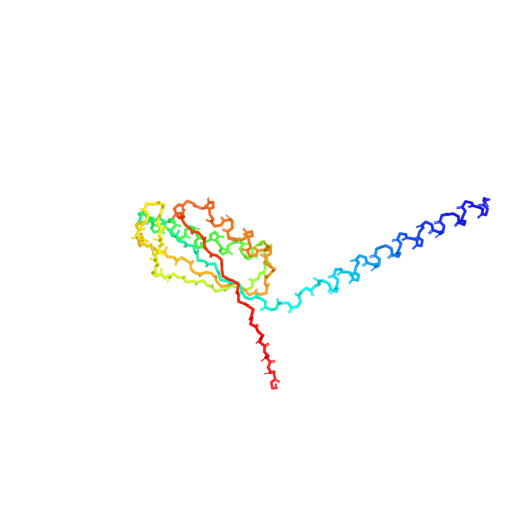 VAL A 1 96 ? -5.552 0.128 -5.159 1.00 95.44 96 VAL A CA 1
ATOM 728 C C . VAL A 1 96 ? -5.471 -0.784 -6.373 1.00 95.44 96 VAL A C 1
ATOM 730 O O . VAL A 1 96 ? -5.083 -1.942 -6.268 1.00 95.44 96 VAL A O 1
ATOM 733 N N . ILE A 1 97 ? -5.855 -0.276 -7.536 1.00 92.75 97 ILE A N 1
ATOM 734 C CA . ILE A 1 97 ? -5.709 -0.957 -8.822 1.00 92.75 97 ILE A CA 1
ATOM 735 C C . ILE A 1 97 ? -4.534 -0.311 -9.540 1.00 92.75 97 ILE A C 1
ATOM 737 O O . ILE A 1 97 ? -4.596 0.876 -9.859 1.00 92.75 97 ILE A O 1
ATOM 741 N N . LEU A 1 98 ? -3.502 -1.102 -9.799 1.00 89.56 98 LEU A N 1
ATOM 742 C CA . LEU A 1 98 ? -2.290 -0.716 -10.503 1.00 89.56 98 LEU A CA 1
ATOM 743 C C . LEU A 1 98 ? -2.365 -1.196 -11.954 1.00 89.56 98 LEU A C 1
ATOM 745 O O . LEU A 1 98 ? -2.757 -2.337 -12.223 1.00 89.56 98 LEU A O 1
ATOM 749 N N . LEU A 1 99 ? -2.017 -0.309 -12.881 1.00 82.75 99 LEU A N 1
ATOM 750 C CA . LEU A 1 99 ? -1.975 -0.583 -14.313 1.00 82.75 99 LEU A CA 1
ATOM 751 C C . LEU A 1 99 ? -0.536 -0.470 -14.802 1.00 82.75 99 LEU A C 1
ATOM 753 O O . LEU A 1 99 ? 0.145 0.483 -14.422 1.00 82.75 99 LEU A O 1
ATOM 757 N N . ASP A 1 100 ? -0.129 -1.396 -15.672 1.00 78.00 100 ASP A N 1
ATOM 758 C CA . ASP A 1 100 ? 1.186 -1.366 -16.325 1.00 78.00 100 ASP A CA 1
ATOM 759 C C . ASP A 1 100 ? 2.331 -1.326 -15.296 1.00 78.00 100 ASP A C 1
ATOM 761 O O . ASP A 1 100 ? 3.145 -0.405 -15.259 1.00 78.00 100 ASP A O 1
ATOM 765 N N . VAL A 1 101 ? 2.313 -2.286 -14.362 1.00 79.44 101 VAL A N 1
ATOM 766 C CA . VAL A 1 101 ? 3.334 -2.416 -13.312 1.00 79.44 101 VAL A CA 1
ATOM 767 C C . VAL A 1 101 ? 3.928 -3.809 -13.349 1.00 79.44 101 VAL A C 1
ATOM 769 O O . VAL A 1 101 ? 3.209 -4.788 -13.563 1.00 79.44 101 VAL A O 1
ATOM 772 N N . SER A 1 102 ? 5.231 -3.915 -13.090 1.00 84.44 102 SER A N 1
ATOM 773 C CA . SER A 1 102 ? 5.847 -5.228 -12.941 1.00 84.44 102 SER A CA 1
ATOM 774 C C . SER A 1 102 ? 5.335 -5.915 -11.672 1.00 84.44 102 SER A C 1
ATOM 776 O O . SER A 1 102 ? 4.950 -5.265 -10.695 1.00 84.44 102 SER A O 1
ATOM 778 N N . SER A 1 103 ? 5.371 -7.249 -11.648 1.00 85.00 103 SER A N 1
ATOM 779 C CA . SER A 1 103 ? 4.994 -8.008 -10.451 1.00 85.00 103 SER A CA 1
ATOM 780 C C . SER A 1 103 ? 5.813 -7.599 -9.222 1.00 85.00 103 SER A C 1
ATOM 782 O O . SER A 1 103 ? 5.272 -7.580 -8.119 1.00 85.00 103 SER A O 1
ATOM 784 N N . GLY A 1 104 ? 7.097 -7.275 -9.425 1.00 88.25 104 GLY A N 1
ATOM 785 C CA . GLY A 1 104 ? 8.024 -6.864 -8.372 1.00 88.25 104 GLY A CA 1
ATOM 786 C C . GLY A 1 104 ? 7.727 -5.468 -7.832 1.00 88.25 104 GLY A C 1
ATOM 787 O O . GLY A 1 104 ? 7.798 -5.264 -6.626 1.00 88.25 104 GLY A O 1
ATOM 788 N N . ASP A 1 105 ? 7.317 -4.538 -8.695 1.00 88.94 105 ASP A N 1
ATOM 789 C CA . ASP A 1 105 ? 6.871 -3.211 -8.258 1.00 88.94 105 ASP A CA 1
ATOM 790 C C . ASP A 1 105 ? 5.552 -3.312 -7.486 1.00 88.94 105 ASP A C 1
ATOM 792 O O . ASP A 1 105 ? 5.391 -2.686 -6.442 1.00 88.94 105 ASP A O 1
ATOM 796 N N . ALA A 1 106 ? 4.620 -4.158 -7.941 1.00 89.38 106 ALA A N 1
ATOM 797 C CA . ALA A 1 106 ? 3.388 -4.422 -7.202 1.00 89.38 106 ALA A CA 1
ATOM 798 C C . ALA A 1 106 ? 3.651 -5.041 -5.817 1.00 89.38 106 ALA A C 1
ATOM 800 O O . ALA A 1 106 ? 2.923 -4.732 -4.875 1.00 89.38 106 ALA A O 1
ATOM 801 N N . ASP A 1 107 ? 4.670 -5.899 -5.688 1.00 91.06 107 ASP A N 1
ATOM 802 C CA . ASP A 1 107 ? 5.118 -6.428 -4.394 1.00 91.06 107 ASP A CA 1
ATOM 803 C C . ASP A 1 107 ? 5.701 -5.324 -3.510 1.00 91.06 107 ASP A C 1
ATOM 805 O O . ASP A 1 107 ? 5.267 -5.165 -2.374 1.00 91.06 107 ASP A O 1
ATOM 809 N N . ALA A 1 108 ? 6.600 -4.499 -4.047 1.00 92.12 108 ALA A N 1
ATOM 810 C CA . ALA A 1 108 ? 7.199 -3.400 -3.296 1.00 92.12 108 ALA A CA 1
ATOM 811 C C . ALA A 1 108 ? 6.154 -2.376 -2.813 1.00 92.12 108 ALA A C 1
ATOM 813 O O . ALA A 1 108 ? 6.223 -1.908 -1.679 1.00 92.12 108 ALA A O 1
ATOM 814 N N . ILE A 1 109 ? 5.147 -2.067 -3.639 1.00 92.75 109 ILE A N 1
ATOM 815 C CA . ILE A 1 109 ? 4.029 -1.190 -3.262 1.00 92.75 109 ILE A CA 1
AT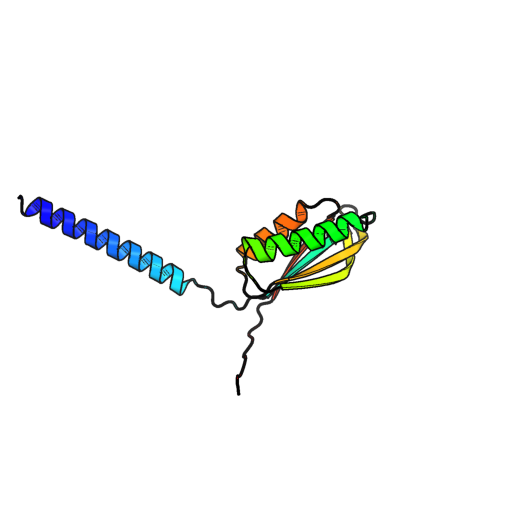OM 816 C C . ILE A 1 109 ? 3.174 -1.831 -2.156 1.00 92.75 109 ILE A C 1
ATOM 818 O O . ILE A 1 109 ? 2.733 -1.133 -1.243 1.00 92.75 109 ILE A O 1
ATOM 822 N N . ALA A 1 110 ? 2.922 -3.142 -2.224 1.00 93.81 110 ALA A N 1
ATOM 823 C CA . ALA A 1 110 ? 2.169 -3.854 -1.192 1.00 93.81 110 ALA A CA 1
ATOM 824 C C . ALA A 1 110 ? 2.930 -3.889 0.145 1.00 93.81 110 ALA A C 1
ATOM 826 O O . ALA A 1 110 ? 2.336 -3.631 1.191 1.00 93.81 110 ALA A O 1
ATOM 827 N N . ASP A 1 111 ? 4.238 -4.139 0.104 1.00 94.25 111 ASP A N 1
ATOM 828 C CA . ASP A 1 111 ? 5.102 -4.143 1.285 1.00 94.25 111 ASP A CA 1
ATOM 829 C C . ASP A 1 111 ? 5.193 -2.746 1.918 1.00 94.25 111 ASP A C 1
ATOM 831 O O . ASP A 1 111 ? 5.059 -2.606 3.131 1.00 94.25 111 ASP A O 1
ATOM 835 N N . ALA A 1 112 ? 5.313 -1.692 1.105 1.00 93.12 112 ALA A N 1
ATOM 836 C CA . ALA A 1 112 ? 5.324 -0.309 1.583 1.00 93.12 112 ALA A CA 1
ATOM 837 C C . ALA A 1 112 ? 4.039 0.079 2.340 1.00 93.12 112 ALA A C 1
ATOM 839 O O . ALA A 1 112 ? 4.077 0.885 3.274 1.00 93.12 112 ALA A O 1
ATOM 840 N N . ALA A 1 113 ? 2.897 -0.502 1.956 1.00 94.25 113 ALA A N 1
ATOM 841 C CA . ALA A 1 113 ? 1.630 -0.290 2.644 1.00 94.25 113 ALA A CA 1
ATOM 842 C C . ALA A 1 113 ? 1.581 -0.969 4.023 1.00 94.25 113 ALA A C 1
ATOM 844 O O . ALA A 1 113 ? 0.984 -0.409 4.937 1.00 94.25 113 ALA A O 1
ATOM 845 N N . LEU A 1 114 ? 2.208 -2.142 4.192 1.00 92.56 114 LEU A N 1
ATOM 846 C CA . LEU A 1 114 ? 2.243 -2.862 5.476 1.00 92.56 114 LEU A CA 1
ATOM 847 C C . LEU A 1 114 ? 2.974 -2.086 6.576 1.00 92.56 114 LEU A C 1
ATOM 849 O O . LEU A 1 114 ? 2.665 -2.264 7.751 1.00 92.56 114 LEU A O 1
ATOM 853 N N . ASP A 1 115 ? 3.918 -1.225 6.201 1.00 92.62 115 ASP A N 1
ATOM 854 C CA . ASP A 1 115 ? 4.695 -0.418 7.143 1.00 92.62 115 ASP A CA 1
ATOM 855 C C . ASP A 1 115 ? 3.958 0.853 7.614 1.00 92.62 115 ASP A C 1
ATOM 857 O O . ASP A 1 115 ? 4.477 1.590 8.459 1.00 92.62 115 ASP A O 1
ATOM 861 N N . GLN A 1 116 ? 2.766 1.143 7.077 1.00 95.44 116 GLN A N 1
ATOM 862 C CA . GLN A 1 116 ? 1.990 2.322 7.461 1.00 95.44 116 GLN A CA 1
ATOM 863 C C . GLN A 1 116 ? 1.250 2.119 8.785 1.00 95.44 116 GLN A C 1
ATOM 865 O O . GLN A 1 116 ? 0.701 1.056 9.074 1.00 95.44 116 GLN A O 1
ATOM 870 N N . ASP A 1 117 ? 1.204 3.182 9.586 1.00 93.44 117 ASP A N 1
ATOM 871 C CA . ASP A 1 117 ? 0.493 3.172 10.861 1.00 93.44 117 ASP A CA 1
ATOM 872 C C . ASP A 1 117 ? -1.013 2.946 10.659 1.00 93.44 117 ASP A C 1
ATOM 874 O O . ASP A 1 117 ? -1.649 3.563 9.802 1.00 93.44 117 ASP A O 1
ATOM 878 N N . GLY A 1 118 ? -1.590 2.062 11.471 1.00 92.06 118 GLY A N 1
ATOM 879 C CA . GLY A 1 118 ? -3.000 1.697 11.378 1.00 92.06 118 GLY A CA 1
ATOM 880 C C . GLY A 1 118 ? -3.339 0.703 10.262 1.00 92.06 118 GLY A C 1
ATOM 881 O O . GLY A 1 118 ? -4.525 0.515 9.990 1.00 92.06 118 GLY A O 1
ATOM 882 N N . VAL A 1 119 ? -2.353 0.088 9.595 1.00 94.00 119 VAL A N 1
ATOM 883 C CA . VAL A 1 119 ? -2.573 -1.000 8.626 1.00 94.00 119 VAL A CA 1
ATOM 884 C C . VAL A 1 119 ? -2.485 -2.358 9.323 1.00 94.00 119 VAL A C 1
ATOM 886 O O . VAL A 1 119 ? -1.474 -2.709 9.923 1.00 94.00 119 VAL A O 1
ATOM 889 N N . SER A 1 120 ? -3.547 -3.155 9.188 1.00 91.62 120 SER A N 1
ATOM 890 C CA . SER A 1 120 ? -3.676 -4.486 9.796 1.00 91.62 120 SER A CA 1
ATOM 891 C C . SER A 1 120 ? -3.336 -5.625 8.841 1.00 91.62 120 SER A C 1
ATOM 893 O O . SER A 1 120 ? -2.937 -6.711 9.261 1.00 91.62 120 SER A O 1
ATOM 895 N N . SER A 1 121 ? -3.563 -5.419 7.544 1.00 90.62 121 SER A N 1
ATOM 896 C CA . SER A 1 121 ? -3.444 -6.474 6.541 1.00 90.62 121 SER A CA 1
ATOM 897 C C . SER A 1 121 ? -3.218 -5.905 5.149 1.00 90.62 121 SER A C 1
ATOM 899 O O . SER A 1 121 ? -3.753 -4.857 4.793 1.00 90.62 121 SER A O 1
ATOM 901 N N . VAL A 1 122 ? -2.470 -6.640 4.329 1.00 93.62 122 VAL A N 1
ATOM 902 C CA . VAL A 1 122 ? -2.343 -6.366 2.897 1.00 93.62 122 VAL A CA 1
ATOM 903 C C . VAL A 1 122 ? -2.499 -7.665 2.120 1.00 93.62 122 VAL A C 1
ATOM 905 O O . VAL A 1 122 ? -1.904 -8.687 2.460 1.00 93.62 122 VAL A O 1
ATOM 908 N N . ALA A 1 123 ? -3.308 -7.629 1.066 1.00 91.81 123 ALA A N 1
ATOM 909 C CA . ALA A 1 123 ? -3.443 -8.721 0.113 1.00 91.81 123 ALA A CA 1
ATOM 910 C C . ALA A 1 123 ? -3.238 -8.207 -1.311 1.00 91.81 123 ALA A C 1
ATOM 912 O O . ALA A 1 123 ? -3.762 -7.159 -1.686 1.00 91.81 123 ALA A O 1
ATOM 913 N N . LYS A 1 124 ? -2.514 -8.976 -2.123 1.00 92.25 124 LYS A N 1
ATOM 914 C CA . LYS A 1 124 ? -2.284 -8.692 -3.541 1.00 92.25 124 LYS A CA 1
ATOM 915 C C . LYS A 1 124 ? -2.985 -9.737 -4.399 1.00 92.25 124 LYS A C 1
ATOM 917 O O . LYS A 1 124 ? -2.847 -10.936 -4.176 1.00 92.25 124 LYS A O 1
ATOM 922 N N . GLU A 1 125 ? -3.692 -9.276 -5.417 1.00 90.00 125 GLU A N 1
ATOM 923 C CA . GLU A 1 125 ? -4.329 -10.095 -6.441 1.00 90.00 125 GLU A CA 1
ATOM 924 C C . GLU A 1 125 ? -3.765 -9.710 -7.813 1.00 90.00 125 GLU A C 1
ATOM 926 O O . GLU A 1 125 ? -3.765 -8.535 -8.186 1.00 90.00 125 GLU A O 1
ATOM 931 N N . ALA A 1 126 ? -3.276 -10.699 -8.561 1.00 85.12 126 ALA A N 1
ATOM 932 C CA . ALA A 1 126 ? -2.813 -10.520 -9.933 1.00 85.12 126 ALA A CA 1
ATOM 933 C C . ALA A 1 126 ? -3.939 -10.881 -10.911 1.00 85.12 126 ALA A C 1
ATOM 935 O O . ALA A 1 126 ? -4.491 -11.981 -10.854 1.00 85.12 126 ALA A O 1
ATOM 936 N N . TYR A 1 127 ? -4.264 -9.963 -11.819 1.00 76.81 127 TYR A N 1
ATOM 937 C CA . TYR A 1 127 ? -5.162 -10.196 -12.943 1.00 76.81 127 TYR A CA 1
ATOM 938 C C . TYR A 1 127 ? -4.350 -10.273 -14.228 1.00 76.81 127 TYR A C 1
ATOM 940 O O . TYR A 1 127 ? -3.931 -9.252 -14.774 1.00 76.81 127 TYR A O 1
ATOM 948 N N . HIS A 1 128 ? -4.217 -11.486 -14.752 1.00 68.00 128 HIS A N 1
ATOM 949 C CA . HIS A 1 128 ? -3.768 -11.700 -16.121 1.00 68.00 128 HIS A CA 1
ATOM 950 C C . HIS A 1 128 ? -4.972 -11.483 -17.033 1.00 68.00 128 HIS A C 1
ATOM 952 O O . HIS A 1 128 ? -5.835 -12.353 -17.188 1.00 68.00 128 HIS A O 1
ATOM 958 N N . SER A 1 129 ? -5.083 -10.280 -17.582 1.00 56.41 129 SER A N 1
ATOM 959 C CA . SER A 1 129 ? -6.185 -9.914 -18.468 1.00 56.41 129 SER A CA 1
ATOM 960 C C . SER A 1 129 ? -5.635 -9.374 -19.777 1.00 56.41 129 SER A C 1
ATOM 962 O O . SER A 1 129 ? -4.985 -8.342 -19.791 1.00 56.41 129 SER A O 1
ATOM 964 N N . PHE A 1 130 ? -5.938 -10.057 -20.880 1.00 47.78 130 PHE A N 1
ATOM 965 C CA . PHE A 1 130 ? -5.630 -9.589 -22.228 1.00 47.78 130 PHE A CA 1
ATOM 966 C C . PHE A 1 130 ? -6.641 -8.504 -22.629 1.00 47.78 130 PHE A C 1
ATOM 968 O O . PHE A 1 130 ? -7.837 -8.793 -22.741 1.00 47.78 130 PHE A O 1
ATOM 975 N N . PHE A 1 131 ? -6.188 -7.262 -22.822 1.00 48.94 131 PHE A N 1
ATOM 976 C CA . PHE A 1 131 ? -7.018 -6.173 -23.344 1.00 48.94 131 PHE A CA 1
ATOM 977 C C . PHE A 1 131 ? -6.660 -5.893 -24.803 1.00 48.94 131 PHE A C 1
ATOM 979 O O . PHE A 1 131 ? -5.632 -5.300 -25.096 1.00 48.94 131 PHE A O 1
ATOM 986 N N . ASP A 1 132 ? -7.546 -6.269 -25.727 1.00 46.84 132 ASP A N 1
ATOM 987 C CA . ASP A 1 132 ? -7.467 -5.806 -27.113 1.00 46.84 132 ASP A CA 1
ATOM 988 C C . ASP A 1 132 ? -8.129 -4.423 -27.204 1.00 46.84 132 ASP A C 1
ATOM 990 O O . ASP A 1 132 ? -9.359 -4.295 -27.195 1.00 46.84 132 ASP A O 1
ATOM 994 N N . ILE A 1 133 ? -7.321 -3.362 -27.208 1.00 50.62 133 ILE A N 1
ATOM 995 C CA . ILE A 1 133 ? -7.813 -2.008 -27.473 1.00 50.62 133 ILE A CA 1
ATOM 996 C C . ILE A 1 133 ? -7.844 -1.822 -28.991 1.00 50.62 133 ILE A C 1
ATOM 998 O O . ILE A 1 133 ? -6.877 -1.361 -29.595 1.00 50.62 133 ILE A O 1
ATOM 1002 N N . SER A 1 134 ? -8.980 -2.134 -29.623 1.00 47.28 134 SER A N 1
ATOM 1003 C CA . SER A 1 134 ? -9.196 -1.740 -31.016 1.00 47.28 134 SER A CA 1
ATOM 1004 C C . SER A 1 134 ? -9.408 -0.224 -31.085 1.00 47.28 134 SER A C 1
ATOM 1006 O O . SER A 1 134 ? -10.437 0.291 -30.633 1.00 47.28 134 SER A O 1
ATOM 1008 N N . THR A 1 135 ? -8.457 0.504 -31.657 1.00 56.16 135 THR A N 1
ATOM 1009 C CA . THR A 1 135 ? -8.656 1.899 -32.059 1.00 56.16 135 THR A CA 1
ATOM 1010 C C . THR A 1 135 ? -9.368 1.941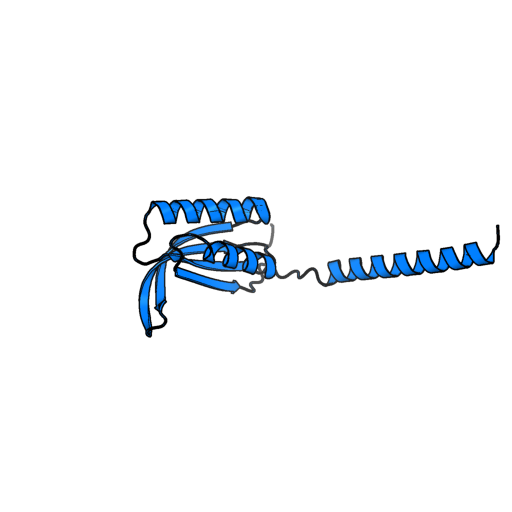 -33.418 1.00 56.16 135 THR A C 1
ATOM 1012 O O . THR A 1 135 ? -8.984 1.230 -34.345 1.00 56.16 135 THR A O 1
ATOM 1015 N N . ASN A 1 136 ? -10.449 2.729 -33.515 1.00 47.94 136 ASN A N 1
ATOM 1016 C CA . ASN A 1 136 ? -11.104 3.074 -34.790 1.00 47.94 136 ASN A CA 1
ATOM 1017 C C . ASN A 1 136 ? -10.332 4.174 -35.521 1.00 47.94 136 ASN A C 1
ATOM 1019 O O . ASN A 1 136 ? -9.828 5.085 -34.824 1.00 47.94 136 ASN A O 1
#

Secondary structure (DSSP, 8-state):
--HHHHHHHHHHHHHHHHHHHHHHHHHHHT-----EEEEEEEEEPTT--HHHHHHHHHHHHHHIIIII--EEEEEEEEEEEE-TTS-EEEEEEEEEEEES--HHHHHHHHHHHHTSTTEEEEEEEEEE--------

pLDDT: mean 80.45, std 15.84, range [43.72, 97.31]

Foldseek 3Di:
DDPVVVVVVVVVVVVVVVVVVVVVVCVVVPPPPQQKKKKKKWWFALPDDPVLVVVLVVVLVCLCCVPPNWDKDKDKDWDWDQDPVRDIRITIIIMMITTPGDPVSQVVSQVVSCPGPRTDDMDMDMDRDDDDDDDD

Sequence (136 aa):
MDYDIVAKAAIVISMVAVIVAAAAIIMVATGDDSDDRYRIYIGMDADATQSQMDELESYMKDTITSEYGTGYTMYWADGAYVDDNGDTVQNRTLVVILLDVSSGDADAIADAALDQDGVSSVAKEAYHSFFDISTN